Protein AF-A0A838WPM8-F1 (afdb_monomer_lite)

Structure (mmCIF, N/CA/C/O backbone):
data_AF-A0A838WPM8-F1
#
_entry.id   AF-A0A838WPM8-F1
#
loop_
_atom_site.group_PDB
_atom_site.id
_atom_site.type_symbol
_atom_site.label_atom_id
_atom_site.label_alt_id
_atom_site.label_comp_id
_atom_site.label_asym_id
_atom_site.label_entity_id
_atom_site.label_seq_id
_atom_site.pdbx_PDB_ins_code
_atom_site.Cartn_x
_atom_site.Cartn_y
_atom_site.Cartn_z
_atom_site.occupancy
_atom_site.B_iso_or_equiv
_atom_site.auth_seq_id
_atom_site.auth_comp_id
_atom_site.auth_asym_id
_atom_site.auth_atom_id
_atom_site.pdbx_PDB_model_num
ATOM 1 N N . MET A 1 1 ? 13.466 14.315 31.188 1.00 40.66 1 MET A N 1
ATOM 2 C CA . MET A 1 1 ? 13.754 13.304 30.143 1.00 40.66 1 MET A CA 1
ATOM 3 C C . MET A 1 1 ? 12.460 12.969 29.408 1.00 40.66 1 MET A C 1
ATOM 5 O O . MET A 1 1 ? 11.612 12.301 29.983 1.00 40.66 1 MET A O 1
ATOM 9 N N . GLN A 1 2 ? 12.256 13.462 28.182 1.00 51.16 2 GLN A N 1
ATOM 10 C CA . GLN A 1 2 ? 11.105 13.058 27.363 1.00 51.16 2 GLN A CA 1
ATOM 11 C C . GLN A 1 2 ? 11.370 11.666 26.777 1.00 51.16 2 GLN A C 1
ATOM 13 O O . GLN A 1 2 ? 12.364 11.453 26.083 1.00 51.16 2 GLN A O 1
ATOM 18 N N . ARG A 1 3 ? 10.492 10.701 27.068 1.00 54.44 3 ARG A N 1
ATOM 19 C CA . ARG A 1 3 ? 10.536 9.368 26.458 1.00 54.44 3 ARG A CA 1
ATOM 20 C C . ARG A 1 3 ? 10.224 9.543 24.967 1.00 54.44 3 ARG A C 1
ATOM 22 O O . ARG A 1 3 ? 9.101 9.890 24.614 1.00 54.44 3 ARG A O 1
ATOM 29 N N . ARG A 1 4 ? 11.221 9.369 24.093 1.00 60.41 4 ARG A N 1
ATOM 30 C CA . ARG A 1 4 ? 11.040 9.449 22.635 1.00 60.41 4 ARG A CA 1
ATOM 31 C C . ARG A 1 4 ? 10.165 8.268 22.211 1.00 60.41 4 ARG A C 1
ATOM 33 O O . ARG A 1 4 ? 10.633 7.132 22.188 1.00 60.41 4 ARG A O 1
ATOM 40 N N . TRP A 1 5 ? 8.883 8.528 21.964 1.00 66.81 5 TRP A N 1
ATOM 41 C CA . TRP A 1 5 ? 7.927 7.520 21.511 1.00 66.81 5 TRP A CA 1
ATOM 42 C C . TRP A 1 5 ? 8.445 6.885 20.217 1.00 66.81 5 TRP A C 1
ATOM 44 O O . TRP A 1 5 ? 8.681 7.595 19.239 1.00 66.81 5 TRP A O 1
ATOM 54 N N . ARG A 1 6 ? 8.673 5.566 20.220 1.00 80.31 6 ARG A N 1
ATOM 55 C CA . ARG A 1 6 ? 9.025 4.818 19.006 1.00 80.31 6 ARG A CA 1
ATOM 56 C C . ARG A 1 6 ? 7.740 4.472 18.266 1.00 80.31 6 ARG A C 1
ATOM 58 O O . ARG A 1 6 ? 6.844 3.877 18.856 1.00 80.31 6 ARG A O 1
ATOM 65 N N . VAL A 1 7 ? 7.664 4.844 16.994 1.00 82.62 7 VAL A N 1
ATOM 66 C CA . VAL A 1 7 ? 6.553 4.452 16.126 1.00 82.62 7 VAL A CA 1
ATOM 67 C C . VAL A 1 7 ? 6.818 3.016 15.650 1.00 82.62 7 VAL A C 1
ATOM 69 O O . VAL A 1 7 ? 7.868 2.798 15.040 1.00 82.62 7 VAL A O 1
ATOM 72 N N . PRO A 1 8 ? 5.932 2.040 15.930 1.00 82.50 8 PRO A N 1
ATOM 73 C CA . PRO A 1 8 ? 6.076 0.672 15.415 1.00 82.50 8 PRO A CA 1
ATOM 74 C C . PRO A 1 8 ? 5.933 0.684 13.892 1.00 82.50 8 PRO A C 1
ATOM 76 O O . PRO A 1 8 ? 5.163 1.519 13.432 1.00 82.50 8 PRO A O 1
ATOM 79 N N . PRO A 1 9 ? 6.624 -0.170 13.112 1.00 82.25 9 PRO A N 1
ATOM 80 C CA . PRO A 1 9 ? 6.533 -0.174 11.646 1.00 82.25 9 PRO A CA 1
ATOM 81 C C . PRO A 1 9 ? 5.087 -0.353 11.143 1.00 82.25 9 PRO A C 1
ATOM 83 O O . PRO A 1 9 ? 4.210 -0.732 11.921 1.00 82.25 9 PRO A O 1
ATOM 86 N N . PRO A 1 10 ? 4.813 -0.054 9.860 1.00 83.94 10 PRO A N 1
ATOM 87 C CA . PRO A 1 10 ? 3.564 -0.449 9.215 1.00 83.94 10 PRO A CA 1
ATOM 88 C C . PRO A 1 10 ? 3.188 -1.914 9.531 1.00 83.94 10 PRO A C 1
ATOM 90 O O . PRO A 1 10 ? 4.060 -2.775 9.404 1.00 83.94 10 PRO A O 1
ATOM 93 N N . PRO A 1 11 ? 1.940 -2.209 9.947 1.00 85.00 11 PRO A N 1
ATOM 94 C CA . PRO A 1 11 ? 1.482 -3.576 10.175 1.00 85.00 11 PRO A CA 1
ATOM 95 C C . PRO A 1 11 ? 1.691 -4.459 8.942 1.00 85.00 11 PRO A C 1
ATOM 97 O O . PRO A 1 11 ? 1.290 -4.094 7.835 1.00 85.00 11 PRO A O 1
ATOM 100 N N . GLU A 1 12 ? 2.303 -5.624 9.132 1.00 81.56 12 GLU A N 1
ATOM 101 C CA . GLU A 1 12 ? 2.469 -6.620 8.075 1.00 81.56 12 GLU A CA 1
ATOM 102 C C . GLU A 1 12 ? 1.113 -7.197 7.642 1.00 81.56 12 GLU A C 1
ATOM 104 O O . GLU A 1 12 ? 0.102 -7.125 8.353 1.00 81.56 12 GLU A O 1
ATOM 109 N N . TRP A 1 13 ? 1.075 -7.771 6.443 1.00 72.25 13 TRP A N 1
ATOM 110 C CA . TRP A 1 13 ? -0.055 -8.589 6.035 1.00 72.25 13 TRP A CA 1
ATOM 111 C C . TRP A 1 13 ? -0.072 -9.867 6.890 1.00 72.25 13 TRP A C 1
ATOM 113 O O . TRP A 1 13 ? 0.925 -10.569 6.996 1.00 72.25 13 TRP A O 1
ATOM 123 N N . GLY A 1 14 ? -1.190 -10.146 7.565 1.00 62.47 14 GLY A N 1
ATOM 124 C CA . GLY A 1 14 ? -1.339 -11.368 8.365 1.00 62.47 14 GLY A CA 1
ATOM 125 C C . GLY A 1 14 ? -1.306 -12.647 7.516 1.00 62.47 14 GLY A C 1
ATOM 126 O O . GLY A 1 14 ? -1.657 -12.624 6.343 1.00 62.47 14 GLY A O 1
ATOM 127 N N . PHE A 1 15 ? -0.953 -13.768 8.148 1.00 50.16 15 PHE A N 1
ATOM 128 C CA . PHE A 1 15 ? -0.590 -15.052 7.525 1.00 50.16 15 PHE A CA 1
ATOM 129 C C . PHE A 1 15 ? -1.701 -15.830 6.782 1.00 50.16 15 PHE A C 1
ATOM 131 O O . PHE A 1 15 ? -1.438 -16.919 6.280 1.00 50.16 15 PHE A O 1
ATOM 138 N N . GLU A 1 16 ? -2.942 -15.344 6.736 1.00 47.44 16 GLU A N 1
ATOM 139 C CA . GLU A 1 16 ? -4.105 -16.158 6.331 1.00 47.44 16 GLU A CA 1
ATOM 140 C C . GLU A 1 16 ? -4.347 -16.220 4.811 1.00 47.44 16 GLU A C 1
ATOM 142 O O . GLU A 1 16 ? -4.992 -17.151 4.334 1.00 47.44 16 GLU A O 1
ATOM 147 N N . ALA A 1 17 ? -3.807 -15.279 4.031 1.00 59.28 17 ALA A N 1
ATOM 148 C CA . ALA A 1 17 ? -3.895 -15.272 2.569 1.00 59.28 17 ALA A CA 1
ATOM 149 C C . ALA A 1 17 ? -2.655 -14.595 1.961 1.00 59.28 17 ALA A C 1
ATOM 151 O O . ALA A 1 17 ? -2.052 -13.756 2.632 1.00 59.28 17 ALA A O 1
ATOM 152 N N . PRO A 1 18 ? -2.277 -14.897 0.700 1.00 60.97 18 PRO A N 1
ATOM 153 C CA . PRO A 1 18 ? -1.219 -14.154 0.023 1.00 60.97 18 PRO A CA 1
ATOM 154 C C . PRO A 1 18 ? -1.544 -12.658 0.038 1.00 60.97 18 PRO A C 1
ATOM 156 O O . PRO A 1 18 ? -2.662 -12.272 -0.308 1.00 60.97 18 PRO A O 1
ATOM 159 N N . ASP A 1 19 ? -0.579 -11.824 0.424 1.00 69.56 19 ASP A N 1
ATOM 160 C CA . ASP A 1 19 ? -0.750 -10.375 0.558 1.00 69.56 19 ASP A CA 1
ATOM 161 C C . ASP A 1 19 ? -1.494 -9.775 -0.637 1.00 69.56 19 ASP A C 1
ATOM 163 O O . ASP A 1 19 ? -1.097 -9.958 -1.795 1.00 69.56 19 ASP A O 1
ATOM 167 N N . GLY A 1 20 ? -2.601 -9.087 -0.346 1.00 74.38 20 GLY A N 1
ATOM 168 C CA . GLY A 1 20 ? -3.436 -8.441 -1.352 1.00 74.38 20 GLY A CA 1
ATOM 169 C C . GLY A 1 20 ? -4.281 -9.375 -2.227 1.00 74.38 20 GLY A C 1
ATOM 170 O O . GLY A 1 20 ? -4.899 -8.872 -3.156 1.00 74.38 20 GLY A O 1
ATOM 171 N N . ALA A 1 21 ? -4.367 -10.689 -1.975 1.00 85.25 21 ALA A N 1
ATOM 172 C CA . ALA A 1 21 ? -5.127 -11.622 -2.827 1.00 85.25 21 ALA A CA 1
ATOM 173 C C . ALA A 1 21 ? -6.600 -11.217 -3.031 1.00 85.25 21 ALA A C 1
ATOM 175 O O . ALA A 1 21 ? -7.138 -11.412 -4.114 1.00 85.25 21 ALA A O 1
ATOM 176 N N . ALA A 1 22 ? -7.213 -10.556 -2.046 1.00 88.44 22 ALA A N 1
ATOM 177 C CA . ALA A 1 22 ? -8.574 -10.027 -2.150 1.00 88.44 22 ALA A CA 1
ATOM 178 C C . ALA A 1 22 ? -8.758 -8.971 -3.270 1.00 88.44 22 ALA A C 1
ATOM 180 O O . ALA A 1 22 ? -9.885 -8.679 -3.658 1.00 88.44 22 ALA A O 1
ATOM 181 N N . VAL A 1 23 ? -7.673 -8.414 -3.827 1.00 91.69 23 VAL A N 1
ATOM 182 C CA . VAL A 1 23 ? -7.705 -7.578 -5.045 1.00 91.69 23 VAL A CA 1
ATOM 183 C C . VAL A 1 23 ? -8.238 -8.366 -6.245 1.00 91.69 23 VAL A C 1
ATOM 185 O O . VAL A 1 23 ? -8.931 -7.796 -7.091 1.00 91.69 23 VAL A O 1
ATOM 188 N N . LEU A 1 24 ? -7.922 -9.663 -6.315 1.00 92.25 24 LEU A N 1
ATOM 189 C CA . LEU A 1 24 ? -8.330 -10.561 -7.398 1.00 92.25 24 LEU A CA 1
ATOM 190 C C . LEU A 1 24 ? -9.832 -10.865 -7.350 1.00 92.25 24 LEU A C 1
ATOM 192 O O . LEU A 1 24 ? -10.443 -11.062 -8.395 1.00 92.25 24 LEU A O 1
ATOM 196 N N . ASP A 1 25 ? -10.425 -10.861 -6.154 1.00 89.88 25 ASP A N 1
ATOM 197 C CA . ASP A 1 25 ? -11.861 -11.089 -5.973 1.00 89.88 25 ASP A CA 1
ATOM 198 C C . ASP A 1 25 ? -12.691 -9.869 -6.410 1.00 89.88 25 ASP A C 1
ATOM 200 O O . ASP A 1 25 ? -13.808 -10.010 -6.903 1.00 89.88 25 ASP A O 1
ATOM 204 N N . GLU A 1 26 ? -12.145 -8.658 -6.252 1.00 92.25 26 GLU A N 1
ATOM 205 C CA . GLU A 1 26 ? -12.831 -7.404 -6.600 1.00 92.25 26 GLU A CA 1
ATOM 206 C C . GLU A 1 26 ? -12.649 -6.984 -8.061 1.00 92.25 26 GLU A C 1
ATOM 208 O O . GLU A 1 26 ? -13.498 -6.282 -8.616 1.00 92.25 26 GLU A O 1
ATOM 213 N N . ASN A 1 27 ? -11.541 -7.381 -8.690 1.00 88.19 27 ASN A N 1
ATOM 214 C CA . ASN A 1 27 ? -11.194 -6.961 -10.042 1.00 88.19 27 ASN A CA 1
ATOM 215 C C . ASN A 1 27 ? -11.035 -8.181 -10.941 1.00 88.19 27 ASN A C 1
ATOM 217 O O . ASN A 1 27 ? -10.124 -8.988 -10.781 1.00 88.19 27 ASN A O 1
ATOM 221 N N . VAL A 1 28 ? -11.900 -8.279 -11.942 1.00 80.81 28 VAL A N 1
ATOM 222 C CA . VAL A 1 28 ? -11.894 -9.406 -12.873 1.00 80.81 28 VAL A CA 1
ATOM 223 C C . VAL A 1 28 ? -10.792 -9.286 -13.931 1.00 80.81 28 VAL A C 1
ATOM 225 O O . VAL A 1 28 ? -10.350 -8.193 -14.297 1.00 80.81 28 VAL A O 1
ATOM 228 N N . ALA A 1 29 ? -10.411 -10.439 -14.487 1.00 85.00 29 ALA A N 1
ATOM 229 C CA . ALA A 1 29 ? -9.523 -10.570 -15.641 1.00 85.00 29 ALA A CA 1
ATOM 230 C C . ALA A 1 29 ? -8.124 -9.945 -15.433 1.00 85.00 29 ALA A C 1
ATOM 232 O O . ALA A 1 29 ? -7.585 -9.929 -14.327 1.00 85.00 29 ALA A O 1
ATOM 233 N N . GLY A 1 30 ? -7.494 -9.479 -16.517 1.00 87.12 30 GLY A N 1
ATOM 234 C CA . GLY A 1 30 ? -6.106 -9.004 -16.501 1.00 87.12 30 GLY A CA 1
ATOM 235 C C . GLY A 1 30 ? -5.854 -7.809 -15.577 1.00 87.12 30 GLY A C 1
ATOM 236 O O . GLY A 1 30 ? -4.744 -7.666 -15.072 1.00 87.12 30 GLY A O 1
ATOM 237 N N . LEU A 1 31 ? -6.876 -6.988 -15.300 1.00 90.94 31 LEU A N 1
ATOM 238 C CA . LEU A 1 31 ? -6.732 -5.833 -14.415 1.00 90.94 31 LEU A CA 1
ATOM 239 C C . LEU A 1 31 ? -6.484 -6.252 -12.962 1.00 90.94 31 LEU A C 1
ATOM 241 O O . LEU A 1 31 ? -5.602 -5.689 -12.320 1.00 90.94 31 LEU A O 1
ATOM 245 N N . GLY A 1 32 ? -7.213 -7.249 -12.449 1.00 92.81 32 GLY A N 1
ATOM 246 C CA . GLY A 1 32 ? -6.999 -7.737 -11.084 1.00 92.81 32 GLY A CA 1
ATOM 247 C C . GLY A 1 32 ? -5.599 -8.300 -10.886 1.00 92.81 32 GLY A C 1
ATOM 248 O O . GLY A 1 32 ? -4.935 -7.962 -9.908 1.00 92.81 32 GLY A O 1
ATOM 249 N N . VAL A 1 33 ? -5.113 -9.073 -11.863 1.00 91.12 33 VAL A N 1
ATOM 250 C CA . VAL A 1 33 ? -3.741 -9.600 -11.856 1.00 91.12 33 VAL A CA 1
ATOM 251 C C . VAL A 1 33 ? -2.723 -8.463 -11.844 1.00 91.12 33 VAL A C 1
ATOM 253 O O . VAL A 1 33 ? -1.818 -8.488 -11.016 1.00 91.12 33 VAL A O 1
ATOM 256 N N . LEU A 1 34 ? -2.888 -7.445 -12.697 1.00 91.50 34 LEU A N 1
ATOM 257 C CA . LEU A 1 34 ? -1.976 -6.300 -12.720 1.00 91.50 34 LEU A CA 1
ATOM 258 C C . LEU A 1 34 ? -1.974 -5.539 -11.387 1.00 91.50 34 LEU A C 1
ATOM 260 O O . LEU A 1 34 ? -0.907 -5.209 -10.878 1.00 91.50 34 LEU A O 1
ATOM 264 N N . LEU A 1 35 ? -3.149 -5.247 -10.825 1.00 94.06 35 LEU A N 1
ATOM 265 C CA . LEU A 1 35 ? -3.278 -4.508 -9.566 1.00 94.06 35 LEU A CA 1
ATOM 266 C C . LEU A 1 35 ? -2.642 -5.266 -8.398 1.00 94.06 35 LEU A C 1
ATOM 268 O O . LEU A 1 35 ? -1.915 -4.673 -7.596 1.00 94.06 35 LEU A O 1
ATOM 272 N N . TRP A 1 36 ? -2.888 -6.572 -8.320 1.00 92.94 36 TRP A N 1
ATOM 273 C CA . TRP A 1 36 ? -2.300 -7.448 -7.313 1.00 92.94 36 TRP A CA 1
ATOM 274 C C . TRP A 1 36 ? -0.770 -7.495 -7.425 1.00 92.94 36 TRP A C 1
ATOM 276 O O . TRP A 1 36 ? -0.065 -7.264 -6.442 1.00 92.94 36 TRP A O 1
ATOM 286 N N . ASP A 1 37 ? -0.265 -7.716 -8.636 1.00 91.00 37 ASP A N 1
ATOM 287 C CA . ASP A 1 37 ? 1.161 -7.805 -8.955 1.00 91.00 37 ASP A CA 1
ATOM 288 C C . ASP A 1 37 ? 1.892 -6.480 -8.652 1.00 91.00 37 ASP A C 1
ATOM 290 O O . ASP A 1 37 ? 2.874 -6.454 -7.911 1.00 91.00 37 ASP A O 1
ATOM 294 N N . VAL A 1 38 ? 1.344 -5.343 -9.102 1.00 92.44 38 VAL A N 1
ATOM 295 C CA . VAL A 1 38 ? 1.903 -4.005 -8.827 1.00 92.44 38 VAL A CA 1
ATOM 296 C C . VAL A 1 38 ? 1.910 -3.682 -7.332 1.00 92.44 38 VAL A C 1
ATOM 298 O O . VAL A 1 38 ? 2.887 -3.124 -6.835 1.00 92.44 38 VAL A O 1
ATOM 301 N N . THR A 1 39 ? 0.853 -4.026 -6.593 1.00 92.75 39 THR A N 1
ATOM 302 C CA . THR A 1 39 ? 0.811 -3.758 -5.145 1.00 92.75 39 THR A CA 1
ATOM 303 C C . THR A 1 39 ? 1.930 -4.498 -4.416 1.00 92.75 39 THR A C 1
ATOM 305 O O . THR A 1 39 ? 2.610 -3.922 -3.563 1.00 92.75 39 THR A O 1
ATOM 308 N N . ARG A 1 40 ? 2.150 -5.769 -4.769 1.00 90.19 40 ARG A N 1
ATOM 309 C CA . ARG A 1 40 ? 3.212 -6.591 -4.179 1.00 90.19 40 ARG A CA 1
ATOM 310 C C . ARG A 1 40 ? 4.592 -6.050 -4.514 1.00 90.19 40 ARG A C 1
ATOM 312 O O . ARG A 1 40 ? 5.424 -5.946 -3.617 1.00 90.19 40 ARG A O 1
ATOM 319 N N . ASP A 1 41 ? 4.804 -5.636 -5.757 1.00 89.81 41 ASP A N 1
ATOM 320 C CA . ASP A 1 41 ? 6.054 -5.007 -6.176 1.00 89.81 41 ASP A CA 1
ATOM 321 C C . ASP A 1 41 ? 6.356 -3.738 -5.387 1.00 89.81 41 ASP A C 1
ATOM 323 O O . ASP A 1 41 ? 7.496 -3.534 -4.981 1.00 89.81 41 ASP A O 1
ATOM 327 N N . VAL A 1 42 ? 5.349 -2.903 -5.116 1.00 91.19 42 VAL A N 1
ATOM 328 C CA . VAL A 1 42 ? 5.538 -1.700 -4.295 1.00 91.19 42 VAL A CA 1
ATOM 329 C C . VAL A 1 42 ? 5.958 -2.065 -2.873 1.00 91.19 42 VAL A C 1
ATOM 331 O O . VAL A 1 42 ? 6.897 -1.466 -2.348 1.00 91.19 42 VAL A O 1
ATOM 334 N N . VAL A 1 43 ? 5.284 -3.027 -2.237 1.00 90.50 43 VAL A N 1
ATOM 335 C CA . VAL A 1 43 ? 5.615 -3.455 -0.866 1.00 90.50 43 VAL A CA 1
ATOM 336 C C . VAL A 1 43 ? 7.015 -4.074 -0.814 1.00 90.50 43 VAL A C 1
ATOM 338 O O . VAL A 1 43 ? 7.804 -3.749 0.079 1.00 90.50 43 VAL A O 1
ATOM 341 N N . LEU A 1 44 ? 7.357 -4.908 -1.796 1.00 88.38 44 LEU A N 1
ATOM 342 C CA . LEU A 1 44 ? 8.677 -5.521 -1.915 1.00 88.38 44 LEU A CA 1
ATOM 343 C C . LEU A 1 44 ? 9.759 -4.461 -2.143 1.00 88.38 44 LEU A C 1
ATOM 345 O O . LEU A 1 44 ? 10.758 -4.433 -1.431 1.00 88.38 44 LEU A O 1
ATOM 349 N N . TRP A 1 45 ? 9.527 -3.525 -3.062 1.00 88.38 45 TRP A N 1
ATOM 350 C CA . TRP A 1 45 ? 10.430 -2.407 -3.317 1.00 88.38 45 TRP A CA 1
ATOM 351 C C . TRP A 1 45 ? 10.627 -1.520 -2.081 1.00 88.38 45 TRP A C 1
ATOM 353 O O . TRP A 1 45 ? 11.736 -1.067 -1.799 1.00 88.38 45 TRP A O 1
ATOM 363 N N . ALA A 1 46 ? 9.561 -1.277 -1.318 1.00 88.56 46 ALA A N 1
ATOM 364 C CA . ALA A 1 46 ? 9.602 -0.403 -0.153 1.00 88.56 46 ALA A CA 1
ATOM 365 C C . ALA A 1 46 ? 10.377 -0.998 1.034 1.00 88.56 46 ALA A C 1
ATOM 367 O O . ALA A 1 46 ? 10.897 -0.228 1.856 1.00 88.56 46 ALA A O 1
ATOM 368 N N . THR A 1 47 ? 10.432 -2.332 1.122 1.00 87.38 47 THR A N 1
ATOM 369 C CA . THR A 1 47 ? 11.062 -3.090 2.217 1.00 87.38 47 THR A CA 1
ATOM 370 C C . THR A 1 47 ? 12.446 -3.642 1.873 1.00 87.38 47 THR A C 1
ATOM 372 O O . THR A 1 47 ? 13.252 -3.823 2.786 1.00 87.38 47 THR A O 1
ATOM 375 N N . ALA A 1 48 ? 12.752 -3.860 0.593 1.00 86.88 48 ALA A N 1
ATOM 376 C CA . ALA A 1 48 ? 14.048 -4.355 0.140 1.00 86.88 48 ALA A CA 1
ATOM 377 C C . ALA A 1 48 ? 15.176 -3.320 0.302 1.00 86.88 48 ALA A C 1
ATOM 379 O O . ALA A 1 48 ? 14.985 -2.101 0.212 1.00 86.88 48 ALA A O 1
ATOM 380 N N . SER A 1 49 ? 16.395 -3.814 0.506 1.00 81.50 49 SER A N 1
ATOM 381 C CA . SER A 1 49 ? 17.602 -2.990 0.479 1.00 81.50 49 SER A CA 1
ATOM 382 C C . SER A 1 49 ? 17.969 -2.583 -0.958 1.00 81.50 49 SER A C 1
ATOM 384 O O . SER A 1 49 ? 17.668 -3.310 -1.906 1.00 81.50 49 SER A O 1
ATOM 386 N N . PRO A 1 50 ? 18.703 -1.468 -1.165 1.00 75.12 50 PRO A N 1
ATOM 387 C CA . PRO A 1 50 ? 19.092 -1.027 -2.508 1.00 75.12 50 PRO A CA 1
ATOM 388 C C . PRO A 1 50 ? 19.847 -2.074 -3.341 1.00 75.12 50 PRO A C 1
ATOM 390 O O . PRO A 1 50 ? 19.775 -2.041 -4.565 1.00 75.12 50 PRO A O 1
ATOM 393 N N . ARG A 1 51 ? 20.568 -2.993 -2.683 1.00 75.38 51 ARG A N 1
ATOM 394 C CA . ARG A 1 51 ? 21.311 -4.079 -3.337 1.00 75.38 51 ARG A CA 1
ATOM 395 C C . ARG A 1 51 ? 20.388 -5.193 -3.838 1.00 75.38 51 ARG A C 1
ATOM 397 O O . ARG A 1 51 ? 20.640 -5.752 -4.896 1.00 75.38 51 ARG A O 1
ATOM 404 N N . GLU A 1 52 ? 19.325 -5.498 -3.101 1.00 82.12 52 GLU A N 1
ATOM 405 C CA . GLU A 1 52 ? 18.353 -6.531 -3.477 1.00 82.12 52 GLU A CA 1
ATOM 406 C C . GLU A 1 52 ? 17.461 -6.063 -4.635 1.00 82.12 52 GLU A C 1
ATOM 408 O O . GLU A 1 52 ? 17.108 -6.855 -5.505 1.00 82.12 52 GLU A O 1
ATOM 413 N N . LEU A 1 53 ? 17.160 -4.760 -4.711 1.00 75.69 53 LEU A N 1
ATOM 414 C CA . LEU A 1 53 ? 16.314 -4.193 -5.769 1.00 75.69 53 LEU A CA 1
ATOM 415 C C . LEU A 1 53 ? 16.818 -4.499 -7.187 1.00 75.69 53 LEU A C 1
ATOM 417 O O . LEU A 1 53 ? 16.009 -4.734 -8.080 1.00 75.69 53 LEU A O 1
ATOM 421 N N . THR A 1 54 ? 18.136 -4.527 -7.405 1.00 71.06 54 THR A N 1
ATOM 422 C CA . THR A 1 54 ? 18.710 -4.833 -8.727 1.00 71.06 54 THR A CA 1
ATOM 423 C C . THR A 1 54 ? 18.575 -6.299 -9.135 1.00 71.06 54 THR A C 1
ATOM 425 O O . THR A 1 54 ? 18.657 -6.600 -10.322 1.00 71.06 54 THR A O 1
ATOM 428 N N . GLU A 1 55 ? 18.384 -7.205 -8.175 1.00 78.56 55 GLU A N 1
ATOM 429 C CA . GLU A 1 55 ? 18.258 -8.647 -8.423 1.00 78.56 55 GLU A CA 1
ATOM 430 C C . GLU A 1 55 ? 16.788 -9.081 -8.523 1.00 78.56 55 GLU A C 1
ATOM 432 O O . GLU A 1 55 ? 16.463 -10.008 -9.263 1.00 78.56 55 GLU A O 1
ATOM 437 N N . ILE A 1 56 ? 15.896 -8.390 -7.808 1.00 78.44 56 ILE A N 1
ATOM 438 C CA . ILE A 1 56 ? 14.472 -8.733 -7.693 1.00 78.44 56 ILE A CA 1
ATOM 439 C C . ILE A 1 56 ? 13.670 -8.336 -8.940 1.00 78.44 56 ILE A C 1
ATOM 441 O O . ILE A 1 56 ? 12.719 -9.028 -9.302 1.00 78.44 56 ILE A O 1
ATOM 445 N N . PHE A 1 57 ? 14.039 -7.235 -9.598 1.00 79.69 57 PHE A N 1
ATOM 446 C CA . PHE A 1 57 ? 13.208 -6.615 -10.624 1.00 79.69 57 PHE A CA 1
ATOM 447 C C . PHE A 1 57 ? 13.823 -6.703 -12.033 1.00 79.69 57 PHE A C 1
ATOM 449 O O . PHE A 1 57 ? 14.687 -5.901 -12.399 1.00 79.69 57 PHE A O 1
ATOM 456 N N . PRO A 1 58 ? 13.396 -7.668 -12.869 1.00 75.44 58 PRO A N 1
ATOM 457 C CA . PRO A 1 58 ? 13.912 -7.806 -14.223 1.00 75.44 58 PRO A CA 1
ATOM 458 C C . PRO A 1 58 ? 13.312 -6.749 -15.181 1.00 75.44 58 PRO A C 1
ATOM 460 O O . PRO A 1 58 ? 12.087 -6.625 -15.269 1.00 75.44 58 PRO A O 1
ATOM 463 N N . PRO A 1 59 ? 14.116 -6.093 -16.049 1.00 75.19 59 PRO A N 1
ATOM 464 C CA . PRO A 1 59 ? 13.635 -5.080 -17.009 1.00 75.19 59 PRO A CA 1
ATOM 465 C C . PRO A 1 59 ? 12.597 -5.569 -18.038 1.00 75.19 59 PRO A C 1
ATOM 467 O O . PRO A 1 59 ? 12.018 -4.788 -18.795 1.00 75.19 59 PRO A O 1
ATOM 470 N N . ALA A 1 60 ? 12.401 -6.883 -18.167 1.00 81.31 60 ALA A N 1
ATOM 471 C CA . ALA A 1 60 ? 11.356 -7.447 -19.019 1.00 81.31 60 ALA A CA 1
ATOM 472 C C . ALA A 1 60 ? 9.945 -7.198 -18.451 1.00 81.31 60 ALA A C 1
ATOM 474 O O . ALA A 1 60 ? 9.004 -7.022 -19.225 1.00 81.31 60 ALA A O 1
ATOM 475 N N . GLN A 1 61 ? 9.808 -7.133 -17.123 1.00 80.88 61 GLN A N 1
ATOM 476 C CA . GLN A 1 61 ? 8.522 -6.976 -16.441 1.00 80.88 61 GLN A CA 1
ATOM 477 C C . GLN A 1 61 ? 7.922 -5.582 -16.679 1.00 80.88 61 GLN A C 1
ATOM 479 O O . GLN A 1 61 ? 6.756 -5.478 -17.063 1.00 80.88 61 GLN A O 1
ATOM 484 N N . GLU A 1 62 ? 8.733 -4.522 -16.564 1.00 82.31 62 GLU A N 1
ATOM 485 C CA . GLU A 1 62 ? 8.334 -3.143 -16.900 1.00 82.31 62 GLU A CA 1
ATOM 486 C C . GLU A 1 62 ? 7.800 -3.051 -18.337 1.00 82.31 62 GLU A C 1
ATOM 488 O O . GLU A 1 62 ? 6.719 -2.503 -18.578 1.00 82.31 62 GLU A O 1
ATOM 493 N N . ARG A 1 63 ? 8.536 -3.622 -19.302 1.00 84.12 63 ARG A N 1
ATOM 4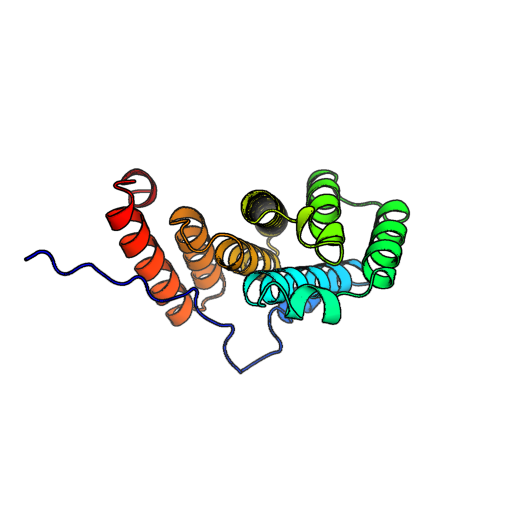94 C CA . ARG A 1 63 ? 8.160 -3.587 -20.724 1.00 84.12 63 ARG A CA 1
ATOM 495 C C . ARG A 1 63 ? 6.827 -4.282 -20.977 1.00 84.12 63 ARG A C 1
ATOM 497 O O . ARG A 1 63 ? 5.985 -3.732 -21.684 1.00 84.12 63 ARG A O 1
ATOM 504 N N . MET A 1 64 ? 6.622 -5.456 -20.382 1.00 85.56 64 MET A N 1
ATOM 505 C CA . MET A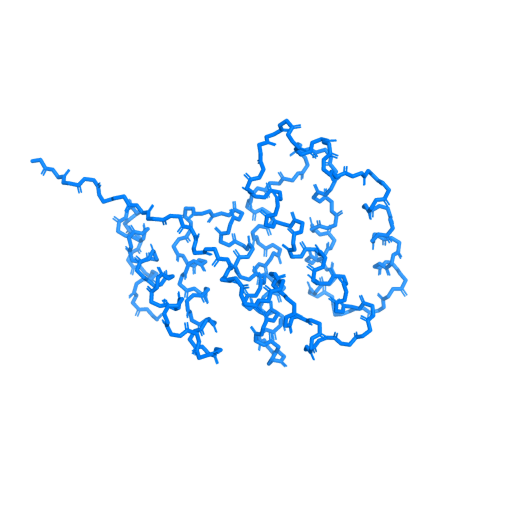 1 64 ? 5.387 -6.223 -20.543 1.00 85.56 64 MET A CA 1
ATOM 506 C C . MET A 1 64 ? 4.173 -5.484 -19.964 1.00 85.56 64 MET A C 1
ATOM 508 O O . MET A 1 64 ? 3.150 -5.373 -20.639 1.00 85.56 64 MET A O 1
ATOM 512 N N . ARG A 1 65 ? 4.289 -4.918 -18.754 1.00 87.19 65 ARG A N 1
ATOM 513 C CA . ARG A 1 65 ? 3.195 -4.151 -18.130 1.00 87.19 65 ARG A CA 1
ATOM 514 C C . ARG A 1 65 ? 2.895 -2.858 -18.881 1.00 87.19 65 ARG A C 1
ATOM 516 O O . ARG A 1 65 ? 1.731 -2.526 -19.077 1.00 87.19 65 ARG A O 1
ATOM 523 N N . THR A 1 66 ? 3.929 -2.162 -19.353 1.00 87.25 66 THR A N 1
ATOM 524 C CA . THR A 1 66 ? 3.755 -0.954 -20.170 1.00 87.25 66 THR A CA 1
ATOM 525 C C . THR A 1 66 ? 3.016 -1.276 -21.467 1.00 87.25 66 THR A C 1
ATOM 527 O O . THR A 1 66 ? 2.066 -0.582 -21.810 1.00 87.25 66 THR A O 1
ATOM 530 N N . ALA A 1 67 ? 3.393 -2.355 -22.162 1.00 88.19 67 ALA A N 1
ATOM 531 C CA . ALA A 1 67 ? 2.692 -2.790 -23.368 1.00 88.19 67 ALA A CA 1
ATOM 532 C C . ALA A 1 67 ? 1.217 -3.120 -23.088 1.00 88.19 67 ALA A C 1
ATOM 534 O O . ALA A 1 67 ? 0.345 -2.684 -23.836 1.00 88.19 67 ALA A O 1
ATOM 535 N N . TRP A 1 68 ? 0.928 -3.820 -21.985 1.00 89.81 68 TRP A N 1
ATOM 536 C CA . TRP A 1 68 ? -0.447 -4.124 -21.585 1.00 89.81 68 TRP A CA 1
ATOM 537 C C . TRP A 1 68 ? -1.275 -2.853 -21.340 1.00 89.81 68 TRP A C 1
ATOM 539 O O . TRP A 1 68 ? -2.382 -2.747 -21.875 1.00 89.81 68 TRP A O 1
ATOM 549 N N . LEU A 1 69 ? -0.722 -1.870 -20.613 1.00 89.62 69 LEU A N 1
ATOM 550 C CA . LEU A 1 69 ? -1.378 -0.580 -20.354 1.00 89.62 69 LEU A CA 1
ATOM 551 C C . LEU A 1 69 ? -1.703 0.166 -21.652 1.00 89.62 69 LEU A C 1
ATOM 553 O O . LEU A 1 69 ? -2.819 0.640 -21.808 1.00 89.62 69 LEU A O 1
ATOM 557 N N . MET A 1 70 ? -0.779 0.189 -22.616 1.00 88.00 70 MET A N 1
ATOM 558 C CA . MET A 1 70 ? -0.986 0.874 -23.903 1.00 88.00 70 MET A CA 1
ATOM 559 C C . MET A 1 70 ? -2.083 0.238 -24.768 1.00 88.00 70 MET A C 1
ATOM 561 O O . MET A 1 70 ? -2.619 0.885 -25.664 1.00 88.00 70 MET A O 1
ATOM 565 N N . THR A 1 71 ? -2.404 -1.036 -24.534 1.00 90.44 71 THR A N 1
ATOM 566 C CA . THR A 1 71 ? -3.433 -1.772 -25.290 1.00 90.44 71 THR A CA 1
ATOM 567 C C . THR A 1 71 ? -4.774 -1.874 -24.567 1.00 90.44 71 THR A C 1
ATOM 569 O O . THR A 1 71 ? -5.756 -2.311 -25.168 1.00 90.44 71 THR A O 1
ATOM 572 N N . THR A 1 72 ? -4.833 -1.481 -23.293 1.00 89.75 72 THR A N 1
ATOM 573 C CA . THR A 1 72 ? -6.021 -1.636 -22.450 1.00 89.75 72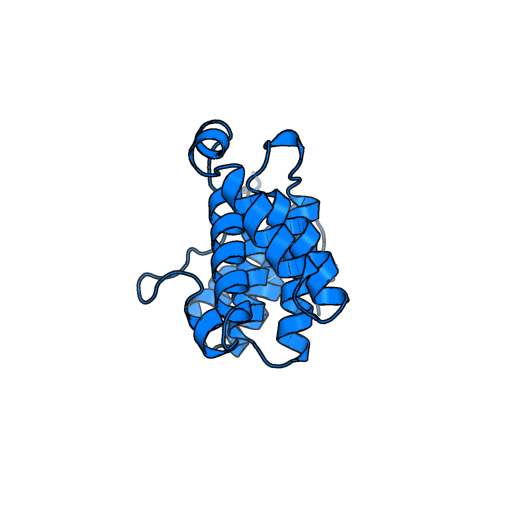 THR A CA 1
ATOM 574 C C . THR A 1 72 ? -6.669 -0.282 -22.209 1.00 89.75 72 THR A C 1
ATOM 576 O O . THR A 1 72 ? -6.024 0.648 -21.743 1.00 89.75 72 THR A O 1
ATOM 579 N N . MET A 1 73 ? -7.970 -0.171 -22.469 1.00 91.25 73 MET A N 1
ATOM 580 C CA . MET A 1 73 ? -8.719 1.035 -22.128 1.00 91.25 73 MET A CA 1
ATOM 581 C C . MET A 1 73 ? -9.015 1.049 -20.625 1.00 91.25 73 MET A C 1
ATOM 583 O O . MET A 1 73 ? -9.766 0.205 -20.131 1.00 91.25 73 MET A O 1
ATOM 587 N N . LEU A 1 74 ? -8.418 1.996 -19.905 1.00 91.88 74 LEU A N 1
ATOM 588 C CA . LEU A 1 74 ? -8.580 2.168 -18.463 1.00 91.88 74 LEU A CA 1
ATOM 589 C C . LEU A 1 74 ? -9.199 3.527 -18.133 1.00 91.88 74 LEU A C 1
ATOM 591 O O . LEU A 1 74 ? -9.262 4.432 -18.961 1.00 91.88 74 LEU A O 1
ATOM 595 N N . ASP A 1 75 ? -9.651 3.664 -16.888 1.00 93.69 75 ASP A N 1
ATOM 596 C CA . ASP A 1 75 ? -9.952 4.977 -16.327 1.00 93.69 75 ASP A CA 1
ATOM 597 C C . ASP A 1 75 ? -8.676 5.851 -16.345 1.00 93.69 75 ASP A C 1
ATOM 599 O O . ASP A 1 75 ? -7.634 5.381 -15.875 1.00 93.69 75 ASP A O 1
ATOM 603 N N . PRO A 1 76 ? -8.724 7.108 -16.829 1.00 92.94 76 PRO A N 1
ATOM 604 C CA . PRO A 1 76 ? -7.533 7.954 -16.939 1.00 92.94 76 PRO A CA 1
ATOM 605 C C . PRO A 1 76 ? -6.794 8.193 -15.614 1.00 92.94 76 PRO A C 1
ATOM 607 O O . PRO A 1 76 ? -5.563 8.294 -15.603 1.00 92.94 76 PRO A O 1
ATOM 610 N N . LYS A 1 77 ? -7.513 8.270 -14.481 1.00 91.38 77 LYS A N 1
ATOM 611 C CA . LYS A 1 77 ? -6.881 8.423 -13.159 1.00 91.38 77 LYS A CA 1
ATOM 612 C C . LYS A 1 77 ? -6.087 7.167 -12.801 1.00 91.38 77 LYS A C 1
ATOM 614 O O . LYS A 1 77 ? -4.965 7.267 -12.305 1.00 91.38 77 LYS A O 1
ATOM 619 N N . LEU A 1 78 ? -6.669 5.996 -13.066 1.00 95.25 78 LEU A N 1
ATOM 620 C CA . LEU A 1 78 ? -6.028 4.709 -12.821 1.00 95.25 78 LEU A CA 1
ATOM 621 C C . LEU A 1 78 ? -4.811 4.515 -13.729 1.00 95.25 78 LEU A C 1
ATOM 623 O O . LEU A 1 78 ? -3.745 4.132 -13.251 1.00 95.25 78 LEU A O 1
ATOM 627 N N . GLU A 1 79 ? -4.953 4.812 -15.020 1.00 94.44 79 GLU A N 1
ATOM 628 C CA . GLU A 1 79 ? -3.878 4.689 -16.004 1.00 94.44 79 GLU A CA 1
ATOM 629 C C . GLU A 1 79 ? -2.666 5.542 -15.615 1.00 94.44 79 GLU A C 1
ATOM 631 O O . GLU A 1 79 ? -1.548 5.028 -15.526 1.00 94.44 79 GLU A O 1
ATOM 636 N N . SER A 1 80 ? -2.883 6.826 -15.300 1.00 91.75 80 SER A N 1
ATOM 637 C CA . SER A 1 80 ? -1.803 7.731 -14.896 1.00 91.75 80 SER A CA 1
ATOM 638 C C . SER A 1 80 ? -1.068 7.238 -13.648 1.00 91.75 80 SER A C 1
ATOM 640 O O . SER A 1 80 ? 0.154 7.380 -13.561 1.00 91.75 80 SER A O 1
ATOM 642 N N . ALA A 1 81 ? -1.790 6.682 -12.674 1.00 94.56 81 ALA A N 1
ATOM 643 C CA . ALA A 1 81 ? -1.181 6.162 -11.458 1.00 94.56 81 ALA A CA 1
ATOM 644 C C . ALA A 1 81 ? -0.403 4.861 -11.724 1.00 94.56 81 ALA A C 1
ATOM 646 O O . ALA A 1 81 ? 0.736 4.723 -11.273 1.00 94.56 81 ALA A O 1
ATOM 647 N N . LEU A 1 82 ? -0.959 3.944 -12.524 1.00 94.25 82 LEU A N 1
ATOM 648 C CA . LEU A 1 82 ? -0.287 2.701 -12.913 1.00 94.25 82 LEU A CA 1
ATOM 649 C C . LEU A 1 82 ? 0.989 2.966 -13.716 1.00 94.25 82 LEU A C 1
ATOM 651 O O . LEU A 1 82 ? 2.010 2.343 -13.434 1.00 94.25 82 LEU A O 1
ATOM 655 N N . LEU A 1 83 ? 0.983 3.931 -14.640 1.00 90.06 83 LEU A N 1
ATOM 656 C CA . LEU A 1 83 ? 2.184 4.331 -15.385 1.00 90.06 83 LEU A CA 1
ATOM 657 C C . LEU A 1 83 ? 3.322 4.809 -14.468 1.00 90.06 83 LEU A C 1
ATOM 659 O O . LEU A 1 83 ? 4.497 4.593 -14.772 1.00 90.06 83 LEU A O 1
ATOM 663 N N . GLY A 1 84 ? 2.985 5.426 -13.332 1.00 87.31 84 GLY A N 1
ATOM 664 C CA . GLY A 1 84 ? 3.956 5.803 -12.306 1.00 87.31 84 GLY A CA 1
ATOM 665 C C . GLY A 1 84 ? 4.567 4.604 -11.574 1.00 87.31 84 GLY A C 1
ATOM 666 O O . GLY A 1 84 ? 5.739 4.655 -11.203 1.00 87.31 84 GLY A O 1
ATOM 667 N N . LEU A 1 85 ? 3.803 3.522 -11.396 1.00 89.88 85 LEU A N 1
ATOM 668 C CA . LEU A 1 85 ? 4.211 2.346 -10.620 1.00 89.88 85 LEU A CA 1
ATOM 669 C C . LEU A 1 85 ? 4.870 1.247 -11.459 1.00 89.88 85 LEU A C 1
ATOM 671 O O . LEU A 1 85 ? 5.753 0.555 -10.960 1.00 89.88 85 LEU A O 1
ATOM 675 N N . VAL A 1 86 ? 4.521 1.096 -12.742 1.00 84.06 86 VAL A N 1
ATOM 676 C CA . VAL A 1 86 ? 5.129 0.062 -13.610 1.00 84.06 86 VAL A CA 1
ATOM 677 C C . VAL A 1 86 ? 6.624 0.269 -13.862 1.00 84.06 86 VAL A C 1
ATOM 679 O O . VAL A 1 86 ? 7.280 -0.646 -14.347 1.00 84.06 86 VAL A O 1
ATOM 682 N N . ARG A 1 87 ? 7.161 1.441 -13.500 1.00 77.62 87 ARG A N 1
ATOM 683 C CA . ARG A 1 87 ? 8.588 1.793 -13.571 1.00 77.62 87 ARG A CA 1
ATOM 684 C C . ARG A 1 87 ? 9.382 1.428 -12.315 1.00 77.62 87 ARG A C 1
ATOM 686 O O . ARG A 1 87 ? 10.602 1.557 -12.320 1.00 77.62 87 ARG A O 1
ATOM 693 N N . ILE A 1 88 ? 8.716 0.994 -11.243 1.00 76.88 88 ILE A N 1
ATOM 694 C CA . ILE A 1 88 ? 9.375 0.561 -9.999 1.00 76.88 88 ILE A CA 1
ATOM 695 C C . ILE A 1 88 ? 10.344 -0.606 -10.236 1.00 76.88 88 ILE A C 1
ATOM 697 O O . ILE A 1 88 ? 11.439 -0.552 -9.679 1.00 76.88 88 ILE A O 1
ATOM 701 N N . PRO A 1 89 ? 10.032 -1.586 -11.110 1.00 65.31 89 PRO A N 1
ATOM 702 C CA . PRO A 1 89 ? 10.980 -2.623 -11.504 1.00 65.31 89 PRO A CA 1
ATOM 703 C C . PRO A 1 89 ? 12.202 -2.148 -12.319 1.00 65.31 89 PRO A C 1
ATOM 705 O O . PRO A 1 89 ? 12.978 -2.971 -12.801 1.00 65.31 89 PRO A O 1
ATOM 708 N N . GLY A 1 90 ? 12.358 -0.841 -12.541 1.00 65.94 90 GLY A N 1
ATOM 709 C CA . GLY A 1 90 ? 13.500 -0.247 -13.229 1.00 65.94 90 GLY A CA 1
ATOM 710 C C . GLY A 1 90 ? 14.656 0.130 -12.285 1.00 65.94 90 GLY A C 1
ATOM 711 O O . GLY A 1 90 ? 14.676 -0.241 -11.111 1.00 65.94 90 GLY A O 1
ATOM 712 N N . PRO A 1 91 ? 15.649 0.900 -12.772 1.00 64.31 91 PRO A N 1
ATOM 713 C CA . PRO A 1 91 ? 16.745 1.404 -11.949 1.00 64.31 91 PRO A CA 1
ATOM 714 C C . PRO A 1 91 ? 16.240 2.126 -10.681 1.00 64.31 91 PRO A C 1
ATOM 716 O O . PRO A 1 91 ? 15.401 3.024 -10.801 1.00 64.31 91 PRO A O 1
ATOM 719 N N . PRO A 1 92 ? 16.790 1.840 -9.479 1.00 62.56 92 PRO A N 1
ATOM 720 C CA . PRO A 1 92 ? 16.323 2.428 -8.215 1.00 62.56 92 PRO A CA 1
ATOM 721 C C . PRO A 1 92 ? 16.337 3.962 -8.183 1.00 62.56 92 PRO A C 1
ATOM 723 O O . PRO A 1 92 ? 15.5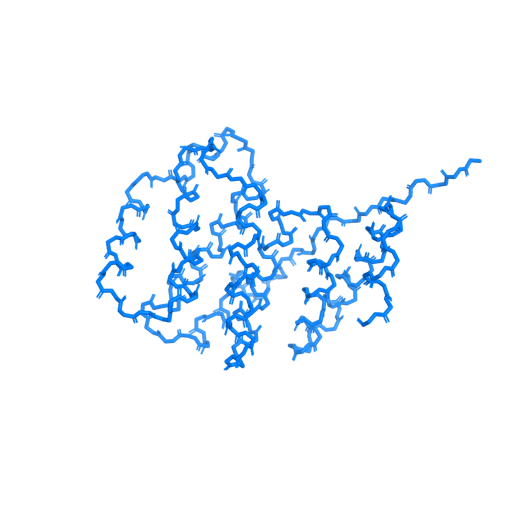94 4.574 -7.425 1.00 62.56 92 PRO A O 1
ATOM 726 N N . SER A 1 93 ? 17.169 4.594 -9.018 1.00 65.62 93 SER A N 1
ATOM 727 C CA . SER A 1 93 ? 17.259 6.051 -9.163 1.00 65.62 93 SER A CA 1
ATOM 728 C C . SER A 1 93 ? 16.013 6.697 -9.778 1.00 65.62 93 SER A C 1
ATOM 730 O O . SER A 1 93 ? 15.850 7.913 -9.670 1.00 65.62 93 SER A O 1
ATOM 732 N N . LEU A 1 94 ? 15.143 5.918 -10.427 1.00 64.31 94 LEU A N 1
ATOM 733 C CA . LEU A 1 94 ? 13.940 6.416 -11.098 1.00 64.31 94 LEU A CA 1
ATOM 734 C C . LEU A 1 94 ? 12.680 6.333 -10.223 1.00 64.31 94 LEU A C 1
ATOM 736 O O . LEU A 1 94 ? 11.716 7.054 -10.489 1.00 64.31 94 LEU A O 1
ATOM 740 N N . ALA A 1 95 ? 12.690 5.505 -9.174 1.00 73.50 95 ALA A N 1
ATOM 741 C CA . ALA A 1 95 ? 11.578 5.351 -8.242 1.00 73.50 95 ALA A CA 1
ATOM 742 C C . ALA A 1 95 ? 11.803 6.213 -6.989 1.00 73.50 95 ALA A C 1
ATOM 744 O O . ALA A 1 95 ? 12.765 6.018 -6.249 1.00 73.50 95 ALA A O 1
ATOM 745 N N . SER A 1 96 ? 10.906 7.170 -6.729 1.00 85.81 96 SER A N 1
ATOM 746 C CA . SER A 1 96 ? 10.928 7.967 -5.495 1.00 85.81 96 SER A CA 1
ATOM 747 C C . SER A 1 96 ? 9.830 7.503 -4.544 1.00 85.81 96 SER A C 1
ATOM 749 O O . SER A 1 96 ? 8.719 7.197 -4.978 1.00 85.81 96 SER A O 1
ATOM 751 N N . ARG A 1 97 ? 10.122 7.482 -3.238 1.00 89.25 97 ARG A N 1
ATOM 752 C CA . ARG A 1 97 ? 9.162 7.058 -2.202 1.00 89.25 97 ARG A CA 1
ATOM 753 C C . ARG A 1 97 ? 7.876 7.871 -2.269 1.00 89.25 97 ARG A C 1
ATOM 755 O O . ARG A 1 97 ? 6.791 7.301 -2.248 1.00 89.25 97 ARG A O 1
ATOM 762 N N . GLU A 1 98 ? 8.004 9.178 -2.453 1.00 89.62 98 GLU A N 1
ATOM 763 C CA . GLU A 1 98 ? 6.891 10.122 -2.508 1.00 89.62 98 GLU A CA 1
ATOM 764 C C . GLU A 1 98 ? 6.018 9.901 -3.747 1.00 89.62 98 GLU A C 1
ATOM 766 O O . GLU A 1 98 ? 4.795 9.892 -3.636 1.00 89.62 98 GLU A O 1
ATOM 771 N N . ARG A 1 99 ? 6.622 9.679 -4.923 1.00 90.31 99 ARG A N 1
ATOM 772 C CA . ARG A 1 99 ? 5.871 9.428 -6.164 1.00 90.31 99 ARG A CA 1
ATOM 773 C C . ARG A 1 99 ? 5.169 8.079 -6.123 1.00 90.31 99 ARG A C 1
ATOM 775 O O . ARG A 1 99 ? 3.996 8.010 -6.475 1.00 90.31 99 ARG A O 1
ATOM 782 N N . THR A 1 100 ? 5.858 7.041 -5.651 1.00 92.88 100 THR A N 1
ATOM 783 C CA . THR A 1 100 ? 5.272 5.711 -5.450 1.00 92.88 100 THR A CA 1
ATOM 784 C C . THR A 1 100 ? 4.099 5.784 -4.478 1.00 92.88 100 THR A C 1
ATOM 786 O O . THR A 1 100 ? 3.007 5.314 -4.785 1.00 92.88 100 THR A O 1
ATOM 789 N N . SER A 1 101 ? 4.284 6.450 -3.336 1.00 94.69 101 SER A N 1
ATOM 790 C CA . SER A 1 101 ? 3.219 6.647 -2.355 1.00 94.69 101 SER A CA 1
ATOM 791 C C . SER A 1 101 ? 2.030 7.414 -2.927 1.00 94.69 101 SER A C 1
ATOM 793 O O . SER A 1 101 ? 0.891 7.049 -2.639 1.00 94.69 101 SER A O 1
ATOM 795 N N . LEU A 1 102 ? 2.270 8.471 -3.706 1.00 94.38 102 LEU A N 1
ATOM 796 C CA . LEU A 1 102 ? 1.207 9.267 -4.314 1.00 94.38 102 LEU A CA 1
ATOM 797 C C . LEU A 1 102 ? 0.409 8.444 -5.330 1.00 94.38 102 LEU A C 1
ATOM 799 O O . LEU A 1 102 ? -0.816 8.444 -5.278 1.00 94.38 102 LEU A O 1
ATOM 803 N N . ALA A 1 103 ? 1.089 7.704 -6.207 1.00 95.75 103 ALA A N 1
ATOM 804 C CA . ALA A 1 103 ? 0.430 6.847 -7.185 1.00 95.75 103 ALA A CA 1
ATOM 805 C C . ALA A 1 103 ? -0.397 5.742 -6.507 1.00 95.75 103 ALA A C 1
ATOM 807 O O . ALA A 1 103 ? -1.553 5.532 -6.871 1.00 95.75 103 ALA A O 1
ATOM 808 N N . CYS A 1 104 ? 0.136 5.102 -5.461 1.00 97.25 104 CYS A N 1
ATOM 809 C CA . CYS A 1 104 ? -0.627 4.142 -4.664 1.00 97.25 104 CYS A CA 1
ATOM 810 C C . CYS A 1 104 ? -1.859 4.780 -4.009 1.00 97.25 104 CYS A C 1
ATOM 812 O O . CYS A 1 104 ? -2.952 4.226 -4.088 1.00 97.25 104 CYS A O 1
ATOM 814 N N . HIS A 1 105 ? -1.721 5.968 -3.417 1.00 96.75 105 HIS A N 1
ATOM 815 C CA . HIS A 1 105 ? -2.856 6.692 -2.846 1.00 96.75 105 HIS A CA 1
ATOM 816 C C . HIS A 1 105 ? -3.924 7.018 -3.907 1.00 96.75 105 HIS A C 1
ATOM 818 O O . HIS A 1 105 ? -5.111 6.825 -3.650 1.00 96.75 105 HIS A O 1
ATOM 824 N N . SER A 1 106 ? -3.534 7.433 -5.118 1.00 97.38 106 SER A N 1
ATOM 825 C CA . SER A 1 106 ? -4.476 7.681 -6.221 1.00 97.38 106 SER A CA 1
ATOM 826 C C . SER A 1 106 ? -5.238 6.423 -6.649 1.00 97.38 106 SER A C 1
ATOM 828 O O . SER A 1 106 ? -6.449 6.494 -6.860 1.00 97.38 106 SER A O 1
ATOM 830 N N . ILE A 1 107 ? -4.573 5.265 -6.730 1.00 97.88 107 ILE A N 1
ATOM 831 C CA . ILE A 1 107 ? -5.249 3.988 -7.026 1.00 97.88 107 ILE A CA 1
ATOM 832 C C . ILE A 1 107 ? -6.186 3.604 -5.880 1.00 97.88 107 ILE A C 1
ATOM 834 O O . ILE A 1 107 ? -7.306 3.157 -6.126 1.00 97.88 107 ILE A O 1
ATOM 838 N N . ALA A 1 108 ? -5.766 3.824 -4.633 1.00 97.88 108 ALA A N 1
ATOM 839 C CA . ALA A 1 108 ? -6.603 3.551 -3.476 1.00 97.88 108 ALA A CA 1
ATOM 840 C C . ALA A 1 108 ? -7.884 4.399 -3.477 1.00 97.88 108 ALA A C 1
ATOM 842 O O . ALA A 1 108 ? -8.962 3.864 -3.228 1.00 97.88 108 ALA A O 1
ATOM 843 N N . GLN A 1 109 ? -7.787 5.691 -3.808 1.00 97.50 109 GLN A N 1
ATOM 844 C CA . GLN A 1 109 ? -8.949 6.572 -3.967 1.00 97.50 109 GLN A CA 1
ATOM 845 C C . GLN A 1 109 ? -9.866 6.112 -5.102 1.00 97.50 109 GLN A C 1
ATOM 847 O O . GLN A 1 109 ? -11.069 5.982 -4.890 1.00 97.50 109 GLN A O 1
ATOM 852 N N . TRP A 1 110 ? -9.305 5.810 -6.278 1.00 97.44 110 TRP A N 1
ATOM 853 C CA . TRP A 1 110 ? -10.068 5.285 -7.415 1.00 97.44 110 TRP A CA 1
ATOM 854 C C . TRP A 1 110 ? -10.836 4.004 -7.049 1.00 97.44 110 TRP A C 1
ATOM 856 O O . TRP A 1 110 ? -12.009 3.855 -7.394 1.00 97.44 110 TRP A O 1
ATOM 866 N N . ALA A 1 111 ? -10.197 3.088 -6.321 1.00 97.06 111 ALA A N 1
ATOM 867 C CA . ALA A 1 111 ? -10.823 1.848 -5.880 1.00 97.06 111 ALA A CA 1
ATOM 868 C C . ALA A 1 111 ? -11.915 2.100 -4.826 1.00 97.06 111 ALA A C 1
ATOM 870 O O . ALA A 1 111 ? -12.993 1.506 -4.899 1.00 97.06 111 ALA A O 1
ATOM 871 N N . ASP A 1 112 ? -11.665 3.013 -3.881 1.00 96.25 112 ASP A N 1
ATOM 872 C CA . ASP A 1 112 ? -12.618 3.381 -2.829 1.00 96.25 112 ASP A CA 1
ATOM 873 C C . ASP A 1 112 ? -13.895 4.005 -3.418 1.00 96.25 112 ASP A C 1
ATOM 875 O O . ASP A 1 112 ? -15.003 3.581 -3.082 1.00 96.25 112 ASP A O 1
ATOM 879 N N . GLU A 1 113 ? -13.748 4.923 -4.383 1.00 96.19 113 GLU A N 1
ATOM 880 C CA . GLU A 1 113 ? -14.854 5.547 -5.136 1.00 96.19 113 GLU A CA 1
ATOM 881 C C . GLU A 1 113 ? -15.763 4.511 -5.826 1.00 96.19 113 GLU A C 1
ATOM 883 O O . GLU A 1 113 ? -16.948 4.764 -6.047 1.00 96.19 113 GLU A O 1
ATOM 888 N N . ARG A 1 114 ? -15.228 3.327 -6.140 1.00 94.88 114 ARG A N 1
ATOM 889 C CA . ARG A 1 114 ? -15.930 2.230 -6.828 1.00 94.88 114 ARG A CA 1
ATOM 890 C C . ARG A 1 114 ? -16.419 1.131 -5.884 1.00 94.88 114 ARG A C 1
ATOM 892 O O . ARG A 1 114 ? -16.999 0.151 -6.344 1.00 94.88 114 ARG A O 1
ATOM 899 N N . GLY A 1 115 ? -16.180 1.270 -4.581 1.00 95.06 115 GLY A N 1
ATOM 900 C CA . GLY A 1 115 ? -16.530 0.259 -3.583 1.00 95.06 115 GLY A CA 1
ATOM 901 C C . GLY A 1 115 ? -15.605 -0.964 -3.556 1.00 95.06 115 GLY A C 1
ATOM 902 O O . GLY A 1 115 ? -15.910 -1.916 -2.842 1.00 95.06 115 GLY A O 1
ATOM 903 N N . ALA A 1 116 ? -14.477 -0.941 -4.271 1.00 95.50 116 ALA A N 1
ATOM 904 C CA . ALA A 1 116 ? -13.453 -1.988 -4.248 1.00 95.50 116 ALA A CA 1
ATOM 905 C C . ALA A 1 116 ? -12.530 -1.794 -3.027 1.00 95.50 116 ALA A C 1
ATOM 907 O O . ALA A 1 116 ? -11.405 -1.291 -3.121 1.00 95.50 116 ALA A O 1
ATOM 908 N N . VAL A 1 117 ? -13.051 -2.099 -1.835 1.00 95.25 117 VAL A N 1
ATOM 909 C CA . VAL A 1 117 ? -12.417 -1.757 -0.550 1.00 95.25 117 VAL A CA 1
ATOM 910 C C . VAL A 1 117 ? -11.147 -2.572 -0.283 1.00 95.25 117 VAL A C 1
ATOM 912 O O . VAL A 1 117 ? -10.220 -2.056 0.343 1.00 95.25 117 VAL A O 1
ATOM 915 N N . ALA A 1 118 ? -11.063 -3.824 -0.737 1.00 93.38 118 ALA A N 1
ATOM 916 C CA . ALA A 1 118 ? -9.846 -4.635 -0.661 1.00 93.38 118 ALA A CA 1
ATOM 917 C C . ALA A 1 118 ? -8.711 -4.009 -1.459 1.00 93.38 118 ALA A C 1
ATOM 919 O O . ALA A 1 118 ? -7.600 -3.874 -0.952 1.00 93.38 118 ALA A O 1
ATOM 920 N N . THR A 1 119 ? -9.023 -3.573 -2.671 1.00 96.38 119 THR A N 1
ATOM 921 C CA . THR A 1 119 ? -8.096 -2.904 -3.578 1.00 96.38 119 THR A CA 1
ATOM 922 C C . THR A 1 119 ? -7.664 -1.567 -3.007 1.00 96.38 119 THR A C 1
ATOM 924 O O . THR A 1 119 ? -6.468 -1.283 -2.940 1.00 96.38 119 THR A O 1
ATOM 927 N N . ALA A 1 120 ? -8.617 -0.790 -2.491 1.00 97.38 120 ALA A N 1
ATOM 928 C CA . ALA A 1 120 ? -8.323 0.459 -1.806 1.00 97.38 120 ALA A CA 1
ATOM 929 C C . ALA A 1 120 ? -7.370 0.245 -0.623 1.00 97.38 120 ALA A C 1
ATOM 931 O O . ALA A 1 120 ? -6.361 0.940 -0.495 1.00 97.38 120 ALA A O 1
ATOM 932 N N . TYR A 1 121 ? -7.658 -0.743 0.228 1.00 95.81 121 TYR A N 1
ATOM 933 C CA . TYR A 1 121 ? -6.810 -1.073 1.368 1.00 95.81 121 TYR A CA 1
ATOM 934 C C . TYR A 1 121 ? -5.415 -1.534 0.936 1.00 95.81 121 TYR A C 1
ATOM 936 O O . TYR A 1 121 ? -4.430 -1.066 1.500 1.00 95.81 121 TYR A O 1
ATOM 944 N N . ALA A 1 122 ? -5.318 -2.394 -0.079 1.00 95.56 122 ALA A N 1
ATOM 945 C CA . ALA A 1 122 ? -4.049 -2.940 -0.543 1.00 95.56 122 ALA A CA 1
ATOM 946 C C . ALA A 1 122 ? -3.102 -1.848 -1.058 1.00 95.56 122 ALA A C 1
ATOM 948 O O . ALA A 1 122 ? -1.936 -1.794 -0.662 1.00 95.56 122 ALA A O 1
ATOM 949 N N . PHE A 1 123 ? -3.620 -0.910 -1.850 1.00 96.81 123 PHE A N 1
ATOM 950 C CA . PHE A 1 123 ? -2.824 0.218 -2.323 1.00 96.81 123 PHE A CA 1
ATOM 951 C C . PHE A 1 123 ? -2.537 1.250 -1.228 1.00 96.81 123 PHE A C 1
ATOM 953 O O . PHE A 1 123 ? -1.443 1.812 -1.201 1.00 96.81 123 PHE A O 1
ATOM 960 N N . MET A 1 124 ? -3.448 1.475 -0.276 1.00 97.19 124 MET A N 1
ATOM 961 C CA . MET A 1 124 ? -3.158 2.355 0.862 1.00 97.19 124 MET A CA 1
ATOM 962 C C . MET A 1 124 ? -2.073 1.775 1.777 1.00 97.19 124 MET A C 1
ATOM 964 O O . MET A 1 124 ? -1.191 2.496 2.249 1.00 97.19 124 MET A O 1
ATOM 968 N N . HIS A 1 125 ? -2.102 0.460 1.989 1.00 94.81 125 HIS A N 1
ATOM 969 C CA . HIS A 1 125 ? -1.068 -0.281 2.704 1.00 94.81 125 HIS A CA 1
ATOM 970 C C . HIS A 1 125 ? 0.289 -0.120 2.007 1.00 94.81 125 HIS A C 1
ATOM 972 O O . HIS A 1 125 ? 1.249 0.342 2.628 1.00 94.81 125 HIS A O 1
ATOM 978 N N . ALA A 1 126 ? 0.343 -0.347 0.692 1.00 94.75 126 ALA A N 1
ATOM 979 C CA . ALA A 1 126 ? 1.545 -0.135 -0.111 1.00 94.75 126 ALA A CA 1
ATOM 980 C C . ALA A 1 126 ? 2.056 1.321 -0.064 1.00 94.75 126 ALA A C 1
ATOM 982 O O . ALA A 1 126 ? 3.262 1.551 0.058 1.00 94.75 126 ALA A O 1
ATOM 983 N N . ALA A 1 127 ? 1.159 2.315 -0.087 1.00 95.56 127 ALA A N 1
ATOM 984 C CA . ALA A 1 127 ? 1.521 3.726 0.067 1.00 95.56 127 ALA A CA 1
ATOM 985 C C . ALA A 1 127 ? 2.194 3.999 1.424 1.00 95.56 127 ALA A C 1
ATOM 987 O O . ALA A 1 127 ? 3.243 4.646 1.490 1.00 95.56 127 ALA A O 1
ATOM 988 N N . ALA A 1 128 ? 1.630 3.461 2.509 1.00 94.56 128 ALA A N 1
ATOM 989 C CA . ALA A 1 128 ? 2.180 3.604 3.853 1.00 94.56 128 ALA A CA 1
ATOM 990 C C . ALA A 1 128 ? 3.531 2.883 4.031 1.00 94.56 128 ALA A C 1
ATOM 992 O O . ALA A 1 128 ? 4.360 3.333 4.823 1.00 94.56 128 ALA A O 1
ATOM 993 N N . PHE A 1 129 ? 3.794 1.810 3.280 1.00 92.50 129 PHE A N 1
ATOM 994 C CA . PHE A 1 129 ? 5.115 1.174 3.221 1.00 92.50 129 PHE A CA 1
ATOM 995 C C . PHE A 1 129 ? 6.135 2.009 2.437 1.00 92.50 129 PHE A C 1
ATOM 997 O O . PHE A 1 129 ? 7.281 2.146 2.871 1.00 92.50 129 PHE A O 1
ATOM 1004 N N . ALA A 1 130 ? 5.730 2.616 1.318 1.00 92.12 130 ALA A N 1
ATOM 1005 C CA . ALA A 1 130 ? 6.597 3.505 0.545 1.00 92.12 130 ALA A CA 1
ATOM 1006 C C . ALA A 1 130 ? 7.016 4.743 1.363 1.00 92.12 130 ALA A C 1
ATOM 1008 O O . ALA A 1 130 ? 8.204 5.087 1.399 1.00 92.12 130 ALA A O 1
ATOM 1009 N N . CYS A 1 131 ? 6.067 5.352 2.085 1.00 92.38 131 CYS A N 1
ATOM 1010 C CA . CYS A 1 131 ? 6.264 6.540 2.922 1.00 92.38 131 CYS A CA 1
ATOM 1011 C C . CYS A 1 131 ? 5.885 6.285 4.397 1.00 92.38 131 CYS A C 1
ATOM 1013 O O . CYS A 1 131 ? 4.887 6.822 4.887 1.00 92.38 131 CYS A O 1
ATOM 1015 N N . PRO A 1 132 ? 6.708 5.543 5.164 1.00 91.25 132 PRO A N 1
ATOM 1016 C CA . PRO A 1 132 ? 6.360 5.144 6.526 1.00 91.25 132 PRO A CA 1
ATOM 1017 C C . PRO A 1 132 ? 6.197 6.336 7.478 1.00 91.25 132 PRO A C 1
ATOM 1019 O O . PRO A 1 132 ? 5.398 6.271 8.405 1.00 91.25 132 PRO A O 1
ATOM 1022 N N . GLY A 1 133 ? 6.903 7.446 7.267 1.00 90.50 133 GLY A N 1
ATOM 1023 C CA . GLY A 1 133 ? 6.789 8.631 8.126 1.00 90.50 133 GLY A CA 1
ATOM 1024 C C . GLY A 1 133 ? 5.468 9.405 8.005 1.00 90.50 133 GLY A C 1
ATOM 1025 O O . GLY A 1 133 ? 5.271 10.363 8.746 1.00 90.50 133 GLY A O 1
ATOM 1026 N N . ASN A 1 134 ? 4.575 9.035 7.084 1.00 91.44 134 ASN A N 1
ATOM 1027 C CA . ASN A 1 134 ? 3.367 9.804 6.804 1.00 91.44 134 ASN A CA 1
ATOM 1028 C C . ASN A 1 134 ? 2.186 9.353 7.690 1.00 91.44 134 ASN A C 1
ATOM 1030 O O . ASN A 1 134 ? 1.649 8.248 7.544 1.00 91.44 134 ASN A O 1
ATOM 1034 N N . ALA A 1 135 ? 1.768 10.230 8.610 1.00 93.50 135 ALA A N 1
ATOM 1035 C CA . ALA A 1 135 ? 0.657 9.977 9.529 1.00 93.50 135 ALA A CA 1
ATOM 1036 C C . ALA A 1 135 ? -0.678 9.785 8.795 1.00 93.50 135 ALA A C 1
ATOM 1038 O O . ALA A 1 135 ? -1.449 8.888 9.144 1.00 93.50 135 ALA A O 1
ATOM 1039 N N . ARG A 1 136 ? -0.926 10.582 7.747 1.00 94.31 136 ARG A N 1
ATOM 1040 C CA . ARG A 1 136 ? -2.174 10.562 6.979 1.00 94.31 136 ARG A CA 1
ATOM 1041 C C . ARG A 1 136 ? -2.398 9.220 6.287 1.00 94.31 136 ARG A C 1
ATOM 1043 O O . ARG A 1 136 ? -3.491 8.672 6.382 1.00 94.31 136 ARG A O 1
ATOM 1050 N N . LEU A 1 137 ? -1.358 8.658 5.670 1.00 94.69 137 LEU A N 1
ATOM 1051 C CA . LEU A 1 137 ? -1.444 7.339 5.028 1.00 94.69 137 LEU A CA 1
ATOM 1052 C C . LEU A 1 137 ? -1.755 6.234 6.045 1.00 94.69 137 LEU A C 1
ATOM 1054 O O . LEU A 1 137 ? -2.560 5.348 5.775 1.00 94.69 137 LEU A O 1
ATOM 1058 N N . SER A 1 138 ? -1.170 6.318 7.246 1.00 95.19 138 SER A N 1
ATOM 1059 C CA . SER A 1 138 ? -1.462 5.368 8.330 1.00 95.19 138 SER A CA 1
ATOM 1060 C C . SER A 1 138 ? -2.916 5.483 8.808 1.00 95.19 138 SER A C 1
ATOM 1062 O O . SER A 1 138 ? -3.573 4.470 9.041 1.00 95.19 138 SER A O 1
ATOM 1064 N N . TYR A 1 139 ? -3.447 6.706 8.916 1.00 96.56 139 TYR A N 1
ATOM 1065 C CA . TYR A 1 139 ? -4.851 6.938 9.267 1.00 96.56 139 TYR A CA 1
ATOM 1066 C C . TYR A 1 139 ? -5.804 6.358 8.214 1.00 96.56 139 TYR A C 1
ATOM 1068 O O . TYR A 1 139 ? -6.748 5.641 8.551 1.00 96.56 139 TYR A O 1
ATOM 1076 N N . GLU A 1 140 ? -5.542 6.622 6.934 1.00 97.00 140 GLU A N 1
ATOM 1077 C CA . GLU A 1 140 ? -6.381 6.134 5.840 1.00 97.00 140 GLU A CA 1
ATOM 1078 C C . GLU A 1 140 ? -6.336 4.606 5.707 1.00 97.00 140 GLU A C 1
ATOM 1080 O O . GLU A 1 140 ? -7.388 3.988 5.515 1.00 97.00 140 GLU A O 1
ATOM 1085 N N . ALA A 1 141 ? -5.168 3.983 5.904 1.00 95.88 141 ALA A N 1
ATOM 1086 C CA . ALA A 1 141 ? -5.042 2.527 5.976 1.00 95.88 141 ALA A CA 1
ATOM 1087 C C . ALA A 1 141 ? -5.902 1.950 7.112 1.00 95.88 141 ALA A C 1
ATOM 1089 O O . ALA A 1 141 ? -6.655 0.998 6.897 1.00 95.88 141 ALA A O 1
ATOM 1090 N N . GLY A 1 142 ? -5.875 2.572 8.297 1.00 96.06 142 GLY A N 1
ATOM 1091 C CA . GLY A 1 142 ? -6.709 2.174 9.433 1.00 96.06 142 GLY A CA 1
ATOM 1092 C C . GLY A 1 142 ? -8.209 2.332 9.168 1.00 96.06 142 GLY A C 1
ATOM 1093 O O . GLY A 1 142 ? -9.003 1.448 9.502 1.00 96.06 142 GLY A O 1
ATOM 1094 N N . ARG A 1 143 ? -8.615 3.419 8.501 1.00 97.44 143 ARG A N 1
ATOM 1095 C CA . ARG A 1 143 ? -10.010 3.646 8.085 1.00 97.44 143 ARG A CA 1
ATOM 1096 C C . ARG A 1 143 ? -10.502 2.555 7.130 1.00 97.44 143 ARG A C 1
ATOM 1098 O O . ARG A 1 143 ? -11.621 2.064 7.290 1.00 97.44 143 ARG A O 1
ATOM 1105 N N . LEU A 1 144 ? -9.681 2.179 6.149 1.00 96.12 144 LEU A N 1
ATOM 1106 C CA . LEU A 1 144 ? -9.999 1.133 5.173 1.00 96.12 144 LEU A CA 1
ATOM 1107 C C . LEU A 1 144 ? -10.015 -0.262 5.816 1.00 96.12 144 LEU A C 1
ATOM 1109 O O . LEU A 1 144 ? -10.968 -1.006 5.594 1.00 96.12 144 LEU A O 1
ATOM 1113 N N . ALA A 1 145 ? -9.058 -0.575 6.695 1.00 94.25 145 ALA A N 1
ATOM 1114 C CA . ALA A 1 145 ? -9.063 -1.810 7.485 1.00 94.25 145 ALA A CA 1
ATOM 1115 C C . ALA A 1 145 ? -10.349 -1.944 8.320 1.00 94.25 145 ALA A C 1
ATOM 1117 O O . ALA A 1 145 ? -10.991 -2.994 8.324 1.00 94.25 145 ALA A O 1
ATOM 1118 N N . ARG A 1 146 ? -10.805 -0.853 8.954 1.00 95.25 146 ARG A N 1
ATOM 1119 C CA . ARG A 1 146 ? -12.072 -0.842 9.704 1.00 95.25 146 ARG A CA 1
ATOM 1120 C C . ARG A 1 146 ? -13.278 -1.127 8.809 1.00 95.25 146 ARG A C 1
ATOM 1122 O O . ARG A 1 146 ? -14.174 -1.856 9.224 1.00 95.25 146 ARG A O 1
ATOM 1129 N N . ARG A 1 147 ? -13.314 -0.573 7.591 1.00 94.81 147 ARG A N 1
ATOM 1130 C CA . ARG A 1 147 ? -14.388 -0.847 6.615 1.00 94.81 147 ARG A CA 1
ATOM 1131 C C . ARG A 1 147 ? -14.403 -2.300 6.142 1.00 94.81 147 ARG A C 1
ATOM 113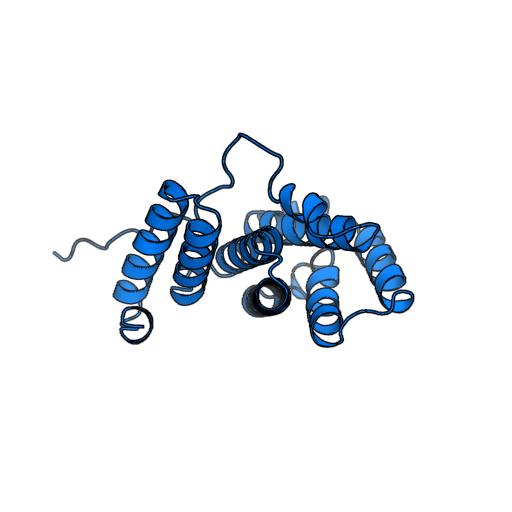3 O O . ARG A 1 147 ? -15.471 -2.805 5.825 1.00 94.81 147 ARG A O 1
ATOM 1140 N N . ARG A 1 148 ? -13.250 -2.968 6.157 1.00 91.38 148 ARG A N 1
ATOM 1141 C CA . ARG A 1 148 ? -13.106 -4.410 5.906 1.00 91.38 148 ARG A CA 1
ATOM 1142 C C . ARG A 1 148 ? -13.386 -5.284 7.137 1.00 91.38 148 ARG A C 1
ATOM 1144 O O . ARG A 1 148 ? -13.182 -6.487 7.073 1.00 91.38 148 ARG A O 1
ATOM 1151 N N . ALA A 1 149 ? -13.826 -4.691 8.251 1.00 92.44 149 ALA A N 1
ATOM 1152 C CA . ALA A 1 149 ? -13.998 -5.352 9.548 1.00 92.44 149 ALA A CA 1
ATOM 1153 C C . ALA A 1 149 ? -12.706 -5.978 10.127 1.00 92.44 149 ALA A C 1
ATOM 1155 O O . ALA A 1 149 ? -12.755 -6.808 11.031 1.00 92.44 149 ALA A O 1
ATOM 1156 N N . GLU A 1 150 ? -11.530 -5.528 9.678 1.00 91.25 150 GLU A N 1
ATOM 1157 C CA . GLU A 1 150 ? -10.221 -5.950 10.193 1.00 91.25 150 GLU A CA 1
ATOM 1158 C C . GLU A 1 150 ? -9.835 -5.100 11.421 1.00 91.25 150 GLU A C 1
ATOM 1160 O O . GLU A 1 150 ? -8.869 -4.335 11.402 1.00 91.25 150 GLU A O 1
ATOM 1165 N N . TYR A 1 151 ? -10.627 -5.180 12.496 1.00 92.50 151 TYR A N 1
ATOM 1166 C CA . TYR A 1 151 ? -10.554 -4.233 13.621 1.00 92.50 151 TYR A CA 1
ATOM 1167 C C . TYR A 1 151 ? -9.195 -4.184 14.327 1.00 92.50 151 TYR A C 1
ATOM 1169 O O . TYR A 1 151 ? -8.725 -3.094 14.642 1.00 92.50 151 TYR A O 1
ATOM 1177 N N . ALA A 1 152 ? -8.542 -5.333 14.526 1.00 91.19 152 ALA A N 1
ATOM 1178 C CA . ALA A 1 152 ? -7.212 -5.380 15.136 1.00 91.19 152 ALA A CA 1
ATOM 1179 C C . ALA A 1 152 ? -6.180 -4.609 14.292 1.00 91.19 152 ALA A C 1
ATOM 1181 O O . ALA A 1 152 ? -5.447 -3.770 14.808 1.00 91.19 152 ALA A O 1
ATOM 1182 N N . ARG A 1 153 ? -6.195 -4.802 12.965 1.00 90.94 153 ARG A N 1
ATOM 1183 C CA . ARG A 1 153 ? -5.299 -4.068 12.056 1.00 90.94 153 ARG A CA 1
ATOM 1184 C C . ARG A 1 153 ? -5.638 -2.587 12.004 1.00 90.94 153 ARG A C 1
ATOM 1186 O O . ARG A 1 153 ? -4.739 -1.751 11.959 1.00 90.94 153 ARG A O 1
ATOM 1193 N N . ALA A 1 154 ? -6.927 -2.251 12.013 1.00 95.06 154 ALA A N 1
ATOM 1194 C CA . ALA A 1 154 ? -7.366 -0.864 12.068 1.00 95.06 154 ALA A CA 1
ATOM 1195 C C . ALA A 1 154 ? -6.817 -0.160 13.316 1.00 95.06 154 ALA A C 1
ATOM 1197 O O . ALA A 1 154 ? -6.317 0.958 13.218 1.00 95.06 154 ALA A O 1
ATOM 1198 N N . GLU A 1 155 ? -6.860 -0.822 14.473 1.00 95.38 155 GLU A N 1
ATOM 1199 C CA . GLU A 1 155 ? -6.312 -0.292 15.719 1.00 95.38 155 GLU A CA 1
ATOM 1200 C C . GLU A 1 155 ? -4.801 -0.032 15.622 1.00 95.38 155 GLU A C 1
ATOM 1202 O O . GLU A 1 155 ? -4.347 1.057 15.985 1.00 95.38 155 GLU A O 1
ATOM 1207 N N . ASP A 1 156 ? -4.025 -0.978 15.088 1.00 94.88 156 ASP A N 1
ATOM 1208 C CA . ASP A 1 156 ? -2.573 -0.819 14.934 1.00 94.88 156 ASP A CA 1
ATOM 1209 C C . ASP A 1 156 ? -2.213 0.353 14.011 1.00 94.88 156 ASP A C 1
ATOM 1211 O O . ASP A 1 156 ? -1.355 1.185 14.339 1.00 94.88 156 ASP A O 1
ATOM 1215 N N . TRP A 1 157 ? -2.924 0.481 12.890 1.00 95.38 157 TRP A N 1
ATOM 1216 C CA . TRP A 1 157 ? -2.771 1.600 11.964 1.00 95.38 157 TRP A CA 1
ATOM 1217 C C . TRP A 1 157 ? -3.107 2.952 12.601 1.00 95.38 157 TRP A C 1
ATOM 1219 O O . TRP A 1 157 ? -2.347 3.916 12.461 1.00 95.38 157 TRP A O 1
ATOM 1229 N N . LEU A 1 158 ? -4.214 3.029 13.342 1.00 95.56 158 LEU A N 1
ATOM 1230 C CA . LEU A 1 158 ? -4.651 4.263 13.997 1.00 95.56 158 LEU A CA 1
ATOM 1231 C C . LEU A 1 158 ? -3.698 4.672 15.130 1.00 95.56 158 LEU A C 1
ATOM 1233 O O . LEU A 1 158 ? -3.346 5.849 15.240 1.00 95.56 158 LEU A O 1
ATOM 1237 N N . LYS A 1 159 ? -3.197 3.717 15.926 1.00 94.50 159 LYS A N 1
ATOM 1238 C CA . LYS A 1 159 ? -2.146 3.978 16.927 1.00 94.50 159 LYS A CA 1
ATOM 1239 C C . LYS A 1 159 ? -0.894 4.552 16.273 1.00 94.50 159 LYS A C 1
ATOM 1241 O O . LYS A 1 159 ? -0.334 5.536 16.764 1.00 94.50 159 LYS A O 1
ATOM 1246 N N . ARG A 1 160 ? -0.463 3.966 15.153 1.00 93.94 160 ARG A N 1
ATOM 1247 C CA . ARG A 1 160 ? 0.680 4.458 14.379 1.00 93.94 160 ARG A CA 1
ATOM 1248 C C . ARG A 1 160 ? 0.452 5.884 13.873 1.00 93.94 160 ARG A C 1
ATOM 1250 O O . ARG A 1 160 ? 1.340 6.717 14.051 1.00 93.94 160 ARG A O 1
ATOM 1257 N N . ALA A 1 161 ? -0.722 6.184 13.316 1.00 94.56 161 ALA A N 1
ATOM 1258 C CA . ALA A 1 161 ? -1.073 7.525 12.843 1.00 94.56 161 ALA A CA 1
ATOM 1259 C C . ALA A 1 161 ? -0.964 8.580 13.957 1.00 94.56 161 ALA A C 1
ATOM 1261 O O . ALA A 1 161 ? -0.312 9.607 13.771 1.00 94.56 161 ALA A O 1
ATOM 1262 N N . VAL A 1 162 ? -1.504 8.288 15.148 1.00 93.25 162 VAL A N 1
ATOM 1263 C CA . VAL A 1 162 ? -1.412 9.177 16.321 1.00 93.25 162 VAL A CA 1
ATOM 1264 C C . VAL A 1 162 ? 0.040 9.404 16.745 1.00 93.25 162 VAL A C 1
ATOM 1266 O O . VAL A 1 162 ? 0.433 10.530 17.053 1.00 93.25 162 VAL A O 1
ATOM 1269 N N . LEU A 1 163 ? 0.860 8.349 16.774 1.00 91.62 163 LEU A N 1
ATOM 1270 C CA . LEU A 1 163 ? 2.267 8.469 17.163 1.00 91.62 163 LEU A CA 1
ATOM 1271 C C . LEU A 1 163 ? 3.076 9.291 16.148 1.00 91.62 163 LEU A C 1
ATOM 1273 O O . LEU A 1 163 ? 3.908 10.094 16.568 1.00 91.62 163 LEU A O 1
ATOM 1277 N N . LEU A 1 164 ? 2.815 9.133 14.846 1.00 91.06 164 LEU A N 1
ATOM 1278 C CA . LEU A 1 164 ? 3.443 9.935 13.787 1.00 91.06 164 LEU A CA 1
ATOM 1279 C C . LEU A 1 164 ? 2.997 11.403 13.843 1.00 91.06 164 LEU A C 1
ATOM 1281 O O . LEU A 1 164 ? 3.848 12.290 13.834 1.00 91.06 164 LEU A O 1
ATOM 1285 N N . GLY A 1 165 ? 1.694 11.668 13.990 1.00 86.56 165 GLY A N 1
ATOM 1286 C CA . GLY A 1 165 ? 1.162 13.033 14.110 1.00 86.56 165 GLY A CA 1
ATOM 1287 C C . GLY A 1 165 ? 1.780 13.793 15.288 1.00 86.56 165 GLY A C 1
ATOM 1288 O O . GLY A 1 165 ? 2.231 14.929 15.142 1.00 86.56 165 GLY A O 1
ATOM 1289 N N . ARG A 1 166 ? 1.946 13.117 16.435 1.00 84.62 166 ARG A N 1
ATOM 1290 C CA . ARG A 1 166 ? 2.638 13.675 17.612 1.00 84.62 166 ARG A CA 1
ATOM 1291 C C . ARG A 1 166 ? 4.115 13.994 17.372 1.00 84.62 166 ARG A C 1
ATOM 1293 O O . ARG A 1 166 ? 4.639 14.888 18.029 1.00 84.62 166 ARG A O 1
ATOM 1300 N N . GLN A 1 167 ? 4.801 13.258 16.496 1.00 81.50 167 GLN A N 1
ATOM 1301 C CA . GLN A 1 167 ? 6.212 13.513 16.183 1.00 81.50 167 GLN A CA 1
ATOM 1302 C C . GLN A 1 167 ? 6.402 14.708 15.245 1.00 81.50 167 GLN A C 1
ATOM 1304 O O . GLN A 1 167 ? 7.415 15.394 15.355 1.00 81.50 167 GLN A O 1
ATOM 1309 N N . VAL A 1 168 ? 5.448 14.948 14.343 1.00 73.50 168 VAL A N 1
ATOM 1310 C CA . VAL A 1 168 ? 5.522 16.014 13.329 1.00 73.50 168 VAL A CA 1
ATOM 1311 C C . VAL A 1 168 ? 4.867 17.317 13.814 1.00 73.50 168 VAL A C 1
ATOM 1313 O O . VAL A 1 168 ? 5.134 18.378 13.262 1.00 73.50 168 VAL A O 1
ATOM 1316 N N . GLY A 1 169 ? 4.057 17.267 14.879 1.00 63.50 169 GLY A N 1
ATOM 1317 C CA . GLY A 1 169 ? 3.274 18.421 15.340 1.00 63.50 169 GLY A CA 1
ATOM 1318 C C . GLY A 1 169 ? 2.080 18.734 14.431 1.00 63.50 169 GLY A C 1
ATOM 1319 O O . GLY A 1 169 ? 1.531 19.829 14.504 1.00 63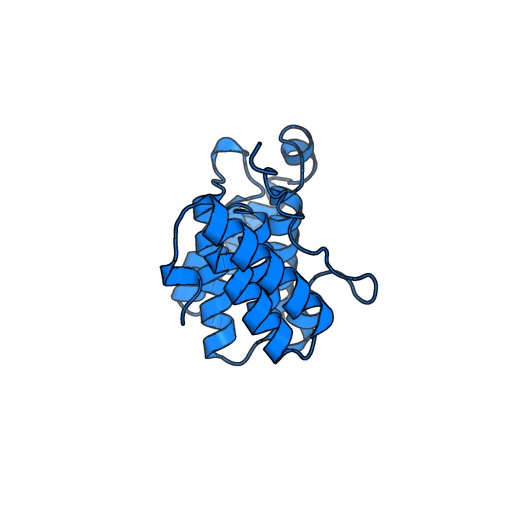.50 169 GLY A O 1
ATOM 1320 N N . ASP A 1 170 ? 1.694 17.777 13.583 1.00 55.22 170 ASP A N 1
ATOM 1321 C CA . ASP A 1 170 ? 0.600 17.884 12.617 1.00 55.22 170 ASP A CA 1
ATOM 1322 C C . ASP A 1 170 ? -0.723 17.445 13.268 1.00 55.22 170 ASP A C 1
ATOM 1324 O O . ASP A 1 170 ? -1.130 16.279 13.215 1.00 55.22 170 ASP A O 1
ATOM 1328 N N . TRP A 1 171 ? -1.355 18.382 13.976 1.00 51.03 171 TRP A N 1
ATOM 1329 C CA . TRP A 1 171 ? -2.600 18.150 14.714 1.00 51.03 171 TRP A CA 1
ATOM 1330 C C . TRP A 1 171 ? -3.833 18.039 13.804 1.00 51.03 171 TRP A C 1
ATOM 1332 O O . TRP A 1 171 ? -4.819 17.426 14.216 1.00 51.03 171 TRP A O 1
ATOM 1342 N N . ASP A 1 172 ? -3.769 18.531 12.563 1.00 49.28 172 ASP A N 1
ATOM 1343 C CA . ASP A 1 172 ? -4.898 18.513 11.619 1.00 49.28 172 ASP A CA 1
ATOM 1344 C C . ASP A 1 172 ? -5.229 17.089 11.139 1.00 49.28 172 ASP A C 1
ATOM 1346 O O . ASP A 1 172 ? -6.391 16.752 10.898 1.00 49.28 172 ASP A O 1
ATOM 1350 N N . SER A 1 173 ? -4.232 16.199 11.111 1.00 50.56 173 SER A N 1
ATOM 1351 C CA . SER A 1 173 ? -4.406 14.770 10.818 1.00 50.56 173 SER A CA 1
ATOM 1352 C C . SER A 1 173 ? -5.104 13.979 11.944 1.00 50.56 173 SER A C 1
ATOM 1354 O O . SER A 1 173 ? -5.483 12.827 11.727 1.00 50.56 173 SER A O 1
ATOM 1356 N N . CYS A 1 174 ? -5.267 14.552 13.146 1.00 37.31 174 CYS A N 1
ATOM 1357 C CA . CYS A 1 174 ? -5.804 13.853 14.324 1.00 37.31 174 CYS A CA 1
ATOM 1358 C C . CYS A 1 174 ? -7.285 14.157 14.625 1.00 37.31 174 CYS A C 1
ATOM 1360 O O . CYS A 1 174 ? -7.841 13.520 15.521 1.00 37.31 174 CYS A O 1
ATOM 1362 N N . ILE A 1 175 ? -7.906 15.130 13.943 1.00 36.25 175 ILE A N 1
ATOM 1363 C CA . ILE A 1 175 ? -9.185 15.729 14.381 1.00 36.25 175 ILE A CA 1
ATOM 1364 C C . ILE A 1 175 ? -10.310 15.649 13.317 1.00 36.25 175 ILE A C 1
ATOM 1366 O O . ILE A 1 175 ? -11.391 16.172 13.554 1.00 36.25 175 ILE A O 1
ATOM 1370 N N . ASN A 1 176 ? -10.144 14.930 12.195 1.00 37.97 176 ASN A N 1
ATOM 1371 C CA . ASN A 1 176 ? -11.246 14.690 11.235 1.00 37.97 176 ASN A CA 1
ATOM 1372 C C . ASN A 1 176 ? -11.540 13.207 10.973 1.00 37.97 176 ASN A C 1
ATOM 1374 O O . ASN A 1 176 ? -10.654 12.486 10.451 1.00 37.97 176 ASN A O 1
#

Foldseek 3Di:
DDDQDDQDFQDDDDDPDDQLVLLPVLDDDPVSVLLSVLLVLLLCLLPDDLVVLLVVADPVQLVVQVVVLVVDDDDPLLSVLSNQRSCSSDRVVSHALQSLLVSLCSQLVVCVVVVVLSSNLSSLSSSCSSPVLALLSLQSNLVSCVVVVVNVSSVSSNVSSVSSCVVVVPCVSVPD

Sequence (176 aa):
MQRRWRVPPPPEWGFEAPDGAAVLDENVAGLGVLLWDVTRDVVLWATASPRELTEIFPPAQERMRTAWLMTTMLDPKLESALLGLVRIPGPPSLASRERTSLACHSIAQWADERGAVATAYAFMHAAAFACPGNARLSYEAGRLARRRAEYARAEDWLKRAVLLGRQVGDWDSCIN

pLDDT: mean 84.95, std 13.83, range [36.25, 97.88]

Secondary structure (DSSP, 8-state):
----PPPPP-PPPPTTSSTTTHHHHHS-HHHHHHHHHHHHHHHHHHHS-HHHHHHH--HHHHHHHHHHHHHS---HHHHHHHHHHTTTTS-GGG--HHHHHHHHHHHHHHHHHTT-HHHHHHHHHHHHHHSTT-HHHHHHHHHHHHHTT-HHHHHHHHHHHHHHHHHHT--GGG--

Radius of gyration: 16.29 Å; chains: 1; bounding box: 38×35×55 Å